Protein AF-A0A8I0N7K5-F1 (afdb_monomer)

Structure (mmCIF, N/CA/C/O backbone):
data_AF-A0A8I0N7K5-F1
#
_entry.id   AF-A0A8I0N7K5-F1
#
loop_
_atom_site.group_PDB
_atom_site.id
_atom_site.type_symbol
_atom_site.label_atom_id
_atom_site.label_alt_id
_atom_site.label_comp_id
_atom_site.label_asym_id
_atom_site.label_entity_id
_atom_site.label_seq_id
_atom_site.pdbx_PDB_ins_code
_atom_site.Cartn_x
_atom_site.Cartn_y
_atom_site.Cartn_z
_atom_site.occupancy
_atom_site.B_iso_or_equiv
_atom_site.auth_seq_id
_atom_site.auth_comp_id
_atom_site.auth_asym_id
_atom_site.auth_atom_id
_atom_site.pdbx_PDB_model_num
ATOM 1 N N . MET A 1 1 ? 4.230 -14.609 -31.836 1.00 33.50 1 MET A N 1
ATOM 2 C CA . MET A 1 1 ? 4.097 -14.180 -30.427 1.00 33.50 1 MET A CA 1
ATOM 3 C C . MET A 1 1 ? 5.388 -14.523 -29.703 1.00 33.50 1 MET A C 1
ATOM 5 O O . MET A 1 1 ? 5.648 -15.700 -29.485 1.00 33.50 1 MET A O 1
ATOM 9 N N . ALA A 1 2 ? 6.244 -13.537 -29.437 1.00 34.03 2 ALA A N 1
ATOM 10 C CA . ALA A 1 2 ? 7.466 -13.763 -28.669 1.00 34.03 2 ALA A CA 1
ATOM 11 C C . ALA A 1 2 ? 7.094 -13.922 -27.186 1.00 34.03 2 ALA A C 1
ATOM 13 O O . ALA A 1 2 ? 6.396 -13.074 -26.636 1.00 34.03 2 ALA A O 1
ATOM 14 N N . LYS A 1 3 ? 7.506 -15.036 -26.570 1.00 30.44 3 LYS A N 1
ATOM 15 C CA . LYS A 1 3 ? 7.345 -15.287 -25.132 1.00 30.44 3 LYS A CA 1
ATOM 16 C C . LYS A 1 3 ? 8.067 -14.180 -24.358 1.00 30.44 3 LYS A C 1
ATOM 18 O O . LYS A 1 3 ? 9.268 -14.000 -24.543 1.00 30.44 3 LYS A O 1
ATOM 23 N N . ILE A 1 4 ? 7.334 -13.453 -23.520 1.00 39.81 4 ILE A N 1
ATOM 24 C CA . ILE A 1 4 ? 7.889 -12.418 -22.645 1.00 39.81 4 ILE A CA 1
ATOM 25 C C . ILE A 1 4 ? 8.746 -13.128 -21.593 1.00 39.81 4 ILE A C 1
ATOM 27 O O . ILE A 1 4 ? 8.292 -14.065 -20.938 1.00 39.81 4 ILE A O 1
ATOM 31 N N . ASN A 1 5 ? 10.012 -12.728 -21.502 1.00 39.22 5 ASN A N 1
ATOM 32 C CA . ASN A 1 5 ? 10.969 -13.264 -20.547 1.00 39.22 5 ASN A CA 1
ATOM 33 C C . ASN A 1 5 ? 10.520 -12.909 -19.117 1.00 39.22 5 ASN A C 1
ATOM 35 O O . ASN A 1 5 ? 10.511 -11.742 -18.738 1.00 39.22 5 ASN A O 1
ATOM 39 N N . THR A 1 6 ? 10.144 -13.924 -18.337 1.00 37.62 6 THR A N 1
ATOM 40 C CA . THR A 1 6 ? 9.676 -13.832 -16.944 1.00 37.62 6 THR A CA 1
ATOM 41 C C . THR A 1 6 ? 10.816 -13.710 -15.919 1.00 37.62 6 THR A C 1
ATOM 43 O O . THR A 1 6 ? 10.587 -13.916 -14.730 1.00 37.62 6 THR A O 1
ATOM 46 N N . GLY A 1 7 ? 12.043 -13.381 -16.342 1.00 34.50 7 GLY A N 1
ATOM 47 C CA . GLY A 1 7 ? 13.175 -13.133 -15.443 1.00 34.50 7 GLY A CA 1
ATOM 48 C C . GLY A 1 7 ? 14.375 -12.439 -16.118 1.00 34.50 7 GLY A C 1
ATOM 49 O O . GLY A 1 7 ? 15.024 -13.027 -16.979 1.00 34.50 7 GLY A O 1
ATOM 50 N N . GLY A 1 8 ? 14.685 -11.206 -15.679 1.00 33.88 8 GLY A N 1
ATOM 51 C CA . GLY A 1 8 ? 15.887 -10.390 -16.004 1.00 33.88 8 GLY A CA 1
ATOM 52 C C . GLY A 1 8 ? 15.715 -9.401 -17.182 1.00 33.88 8 GLY A C 1
ATOM 53 O O . GLY A 1 8 ? 15.063 -9.750 -18.158 1.00 33.88 8 GLY A O 1
ATOM 54 N N . HIS A 1 9 ? 16.229 -8.152 -17.216 1.00 40.97 9 HIS A N 1
ATOM 55 C CA . HIS A 1 9 ? 17.212 -7.392 -16.415 1.00 40.97 9 HIS A CA 1
ATOM 56 C C . HIS A 1 9 ? 16.869 -5.867 -16.356 1.00 40.97 9 HIS A C 1
ATOM 58 O O . HIS A 1 9 ? 16.656 -5.238 -17.386 1.00 40.97 9 HIS A O 1
ATOM 64 N N . VAL A 1 10 ? 16.846 -5.305 -15.139 1.00 46.25 10 VAL A N 1
ATOM 65 C CA . VAL A 1 10 ? 17.469 -4.055 -14.626 1.00 46.25 10 VAL A CA 1
ATOM 66 C C . VAL A 1 10 ? 17.495 -2.737 -15.420 1.00 46.25 10 VAL A C 1
ATOM 68 O O . VAL A 1 10 ? 18.173 -2.612 -16.434 1.00 46.25 10 VAL A O 1
ATOM 71 N N . PHE A 1 11 ? 16.897 -1.691 -14.827 1.00 36.22 11 PHE A N 1
ATOM 72 C CA . PHE A 1 11 ? 17.153 -0.268 -15.120 1.00 36.22 11 PHE A CA 1
ATOM 73 C C . PHE A 1 11 ? 18.413 0.231 -14.379 1.00 36.22 11 PHE A C 1
ATOM 75 O O . PHE A 1 11 ? 18.603 -0.120 -13.215 1.00 36.22 11 PHE A O 1
ATOM 82 N N . PRO A 1 12 ? 19.275 1.056 -15.003 1.00 40.25 12 PRO A N 1
ATOM 83 C CA . PRO A 1 12 ? 20.591 1.399 -14.465 1.00 40.25 12 PRO A CA 1
ATOM 84 C C . PRO A 1 12 ? 20.514 2.122 -13.112 1.00 40.25 12 PRO A C 1
ATOM 86 O O . PRO A 1 12 ? 19.719 3.044 -12.928 1.00 40.25 12 PRO A O 1
ATOM 89 N N . SER A 1 13 ? 21.398 1.743 -12.182 1.00 37.69 13 SER A N 1
ATOM 90 C CA . SER A 1 13 ? 21.708 2.577 -11.021 1.00 37.69 13 SER A CA 1
ATOM 91 C C . SER A 1 13 ? 22.375 3.873 -11.497 1.00 37.69 13 SER A C 1
ATOM 93 O O . SER A 1 13 ? 23.127 3.889 -12.474 1.00 37.69 13 SER A O 1
ATOM 95 N N . LEU A 1 14 ? 22.084 4.979 -1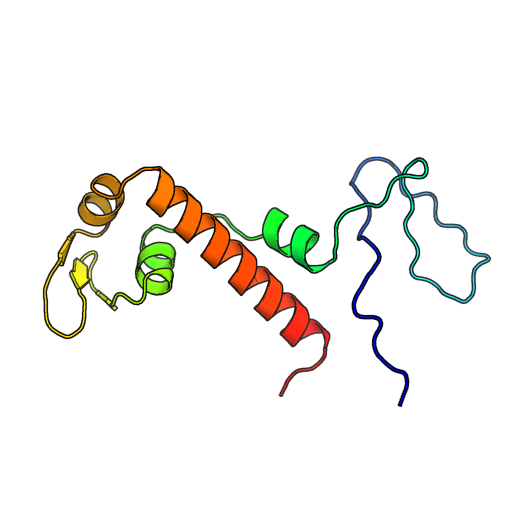0.814 1.00 39.03 14 LEU A N 1
ATOM 96 C CA . LEU A 1 14 ? 22.448 6.354 -11.188 1.00 39.03 14 LEU A CA 1
ATOM 97 C C . LEU A 1 14 ? 23.967 6.654 -11.266 1.00 39.03 14 LEU A C 1
ATOM 99 O O . LEU A 1 14 ? 24.344 7.818 -11.367 1.00 39.03 14 LEU A O 1
ATOM 103 N N . SER A 1 15 ? 24.861 5.660 -11.217 1.00 38.72 15 SER A N 1
ATOM 104 C CA . SER A 1 15 ? 26.298 5.879 -11.001 1.00 38.72 15 SER A CA 1
ATOM 105 C C . SER A 1 15 ? 27.247 5.578 -12.169 1.00 38.72 15 SER A C 1
ATOM 107 O O . SER A 1 15 ? 28.421 5.912 -12.036 1.00 38.72 15 SER A O 1
ATOM 109 N N . ARG A 1 16 ? 26.811 5.054 -13.327 1.00 39.06 16 ARG A N 1
ATOM 110 C CA . ARG A 1 16 ? 27.568 5.130 -14.609 1.00 39.06 16 ARG A CA 1
ATOM 111 C C . ARG A 1 16 ? 26.794 4.460 -15.746 1.00 39.06 16 ARG A C 1
ATOM 113 O O . ARG A 1 16 ? 26.726 3.238 -15.819 1.00 39.06 16 ARG A O 1
ATOM 120 N N . ILE A 1 17 ? 26.263 5.256 -16.670 1.00 44.97 17 ILE A N 1
ATOM 121 C CA . ILE A 1 17 ? 25.743 4.750 -17.944 1.00 44.97 17 ILE A CA 1
ATOM 122 C C . ILE A 1 17 ? 26.927 4.657 -18.909 1.00 44.97 17 ILE A C 1
ATOM 124 O O . ILE A 1 17 ? 27.443 5.678 -19.354 1.00 44.97 17 ILE A O 1
ATOM 128 N N . VAL A 1 18 ? 27.359 3.442 -19.240 1.00 44.41 18 VAL A N 1
ATOM 129 C CA . VAL A 1 18 ? 28.170 3.193 -20.439 1.00 44.41 18 VAL A CA 1
ATOM 130 C C . VAL A 1 18 ? 27.300 2.346 -21.357 1.00 44.41 18 VAL A C 1
ATOM 132 O O . VAL A 1 18 ? 27.187 1.138 -21.176 1.00 44.41 18 VAL A O 1
ATOM 135 N N . GLY A 1 19 ? 26.588 3.000 -22.273 1.00 42.72 19 GLY A N 1
ATOM 136 C CA . GLY A 1 19 ? 25.854 2.299 -23.321 1.00 42.72 19 GLY A CA 1
ATOM 137 C C . GLY A 1 19 ? 26.841 1.769 -24.354 1.00 42.72 19 GLY A C 1
ATOM 138 O O . GLY A 1 19 ? 27.670 2.538 -24.834 1.00 42.72 19 GLY A O 1
ATOM 139 N N . ASP A 1 20 ? 26.759 0.482 -24.688 1.00 44.53 20 ASP A N 1
ATOM 140 C CA . ASP A 1 20 ? 27.393 -0.068 -25.888 1.00 44.53 20 ASP A CA 1
ATOM 141 C C . ASP A 1 20 ? 26.421 0.118 -27.068 1.00 44.53 20 ASP A C 1
ATOM 143 O O . ASP A 1 20 ? 25.397 -0.571 -27.130 1.00 44.53 20 ASP A O 1
ATOM 147 N N . PRO A 1 21 ? 26.692 1.058 -27.991 1.00 44.53 21 PRO A N 1
ATOM 148 C CA . PRO A 1 21 ? 25.805 1.357 -29.110 1.00 44.53 21 PRO A CA 1
ATOM 149 C C . PRO A 1 21 ? 25.808 0.273 -30.203 1.00 44.53 21 PRO A C 1
ATOM 151 O O . PRO A 1 21 ? 25.073 0.408 -31.178 1.00 44.53 21 PRO A O 1
ATOM 154 N N . SER A 1 22 ? 26.617 -0.787 -30.080 1.00 43.09 22 SER A N 1
ATOM 155 C CA . SER A 1 22 ? 26.760 -1.825 -31.109 1.00 43.09 22 SER A CA 1
ATOM 156 C C . SER A 1 22 ? 25.875 -3.065 -30.909 1.00 43.09 22 SER A C 1
ATOM 158 O O . SER A 1 22 ? 25.853 -3.936 -31.778 1.00 43.09 22 SER A O 1
ATOM 160 N N . ASN A 1 23 ? 25.109 -3.156 -29.812 1.00 44.50 23 ASN A N 1
ATOM 161 C CA . ASN A 1 23 ? 24.274 -4.325 -29.519 1.00 44.50 23 ASN A CA 1
ATOM 162 C C . ASN A 1 23 ? 22.822 -4.158 -30.032 1.00 44.50 23 ASN A C 1
ATOM 164 O O . ASN A 1 23 ? 22.050 -3.396 -29.442 1.00 44.50 23 ASN A O 1
ATOM 168 N N . PRO A 1 24 ? 22.393 -4.914 -31.063 1.00 40.19 24 PRO A N 1
ATOM 169 C CA . PRO A 1 24 ? 21.050 -4.813 -31.643 1.00 40.19 24 PRO A CA 1
ATOM 170 C C . PRO A 1 24 ? 19.917 -5.290 -30.713 1.00 40.19 24 PRO A C 1
ATOM 172 O O . PRO A 1 24 ? 18.751 -5.117 -31.056 1.00 40.19 24 PRO A O 1
ATOM 175 N N . ASN A 1 25 ? 20.231 -5.853 -29.536 1.00 39.94 25 ASN A N 1
ATOM 176 C CA . ASN A 1 25 ? 19.251 -6.297 -28.534 1.00 39.94 25 ASN A CA 1
ATOM 177 C C . ASN A 1 25 ? 19.030 -5.310 -27.368 1.00 39.94 25 ASN A C 1
ATOM 179 O O . ASN A 1 25 ? 18.336 -5.655 -26.415 1.00 39.94 25 ASN A O 1
ATOM 183 N N . GLY A 1 26 ? 19.601 -4.102 -27.429 1.00 35.38 26 GLY A N 1
ATOM 184 C CA . GLY A 1 26 ? 19.073 -2.859 -26.836 1.00 35.38 26 GLY A CA 1
ATOM 185 C C . GLY A 1 26 ? 18.731 -2.743 -25.338 1.00 35.38 26 GLY A C 1
ATOM 186 O O . GLY A 1 26 ? 18.367 -1.642 -24.930 1.00 35.38 26 GLY A O 1
ATOM 187 N N . HIS A 1 27 ? 18.810 -3.784 -24.499 1.00 42.75 27 HIS A N 1
ATOM 188 C CA . HIS A 1 27 ? 18.180 -3.755 -23.163 1.00 42.75 27 HIS A CA 1
ATOM 189 C C . HIS A 1 27 ? 18.939 -4.502 -22.053 1.00 42.75 27 HIS A C 1
ATOM 191 O O . HIS A 1 27 ? 18.326 -5.025 -21.127 1.00 42.75 27 HIS A O 1
ATOM 197 N N . SER A 1 28 ? 20.268 -4.566 -22.107 1.00 39.03 28 SER A N 1
ATOM 198 C CA . SER A 1 28 ? 21.069 -5.164 -21.028 1.00 39.03 28 SER A CA 1
ATOM 199 C C . SER A 1 28 ? 21.966 -4.118 -20.372 1.00 39.03 28 SER A C 1
ATOM 201 O O . SER A 1 28 ? 23.062 -3.844 -20.857 1.00 39.03 28 SER A O 1
ATOM 203 N N . PHE A 1 29 ? 21.501 -3.546 -19.259 1.00 45.19 29 PHE A N 1
ATOM 204 C CA . PHE A 1 29 ? 22.299 -2.680 -18.391 1.00 45.19 29 PHE A CA 1
ATOM 205 C C . PHE A 1 29 ? 22.975 -3.548 -17.322 1.00 45.19 29 PHE A C 1
ATOM 207 O O . PHE A 1 29 ? 22.309 -4.109 -16.455 1.00 45.19 29 PHE A O 1
ATOM 214 N N . ARG A 1 30 ? 24.301 -3.699 -17.401 1.00 40.88 30 ARG A N 1
ATOM 215 C CA . ARG A 1 30 ? 25.115 -4.428 -16.415 1.00 40.88 30 ARG A CA 1
ATOM 216 C C . ARG A 1 30 ? 25.960 -3.437 -15.622 1.00 40.88 30 ARG A C 1
ATOM 218 O O . ARG A 1 30 ? 26.652 -2.621 -16.223 1.00 40.88 30 ARG A O 1
ATOM 225 N N . VAL A 1 31 ? 25.963 -3.548 -14.294 1.00 42.28 31 VAL A N 1
ATOM 226 C CA . VAL A 1 31 ? 26.945 -2.876 -13.430 1.00 42.28 31 VAL A CA 1
ATOM 227 C C . VAL A 1 31 ? 27.843 -3.958 -12.836 1.00 42.28 31 VAL A C 1
ATOM 229 O O . VAL A 1 31 ? 27.377 -4.808 -12.092 1.00 42.28 31 VAL A O 1
ATOM 232 N N . GLY A 1 32 ? 29.124 -3.977 -13.208 1.00 42.97 32 GLY A N 1
ATOM 233 C CA . GLY A 1 32 ? 30.150 -4.759 -12.500 1.00 42.97 32 GLY A CA 1
ATOM 234 C C . GLY A 1 32 ? 30.055 -6.292 -12.546 1.00 42.97 32 GLY A C 1
ATOM 235 O O . GLY A 1 32 ? 30.832 -6.938 -11.858 1.00 42.97 32 GLY A O 1
ATOM 236 N N . GLY A 1 33 ? 29.168 -6.888 -13.348 1.00 42.59 33 GLY A N 1
ATOM 237 C CA . GLY A 1 33 ? 29.035 -8.350 -13.426 1.00 42.59 33 GLY A CA 1
ATOM 238 C C . GLY A 1 33 ? 28.116 -8.974 -12.369 1.00 42.59 33 GLY A C 1
ATOM 239 O O . GLY A 1 33 ? 28.053 -10.197 -12.304 1.00 42.59 33 GLY A O 1
ATOM 240 N N . GLU A 1 34 ? 27.384 -8.163 -11.601 1.00 43.94 34 GLU A N 1
ATOM 241 C CA . GLU A 1 34 ? 26.323 -8.628 -10.700 1.00 43.94 34 GLU A CA 1
ATOM 242 C C . GLU A 1 34 ? 24.933 -8.474 -11.338 1.00 43.94 34 GLU A C 1
ATOM 244 O O . GLU A 1 34 ? 24.691 -7.572 -12.153 1.00 43.94 34 GLU A O 1
ATOM 249 N N . ASP A 1 35 ? 24.012 -9.366 -10.964 1.00 49.34 35 ASP A N 1
ATOM 250 C CA . ASP A 1 35 ? 22.600 -9.266 -11.325 1.00 49.34 35 ASP A CA 1
ATOM 251 C C . ASP A 1 35 ? 21.994 -8.041 -10.629 1.00 49.34 35 ASP A C 1
ATOM 253 O O . ASP A 1 35 ? 21.916 -7.978 -9.406 1.00 49.34 35 ASP A O 1
ATOM 257 N N . GLY A 1 36 ? 21.581 -7.030 -11.392 1.00 54.25 36 GLY A N 1
ATOM 258 C CA . GLY A 1 36 ? 20.888 -5.878 -10.811 1.00 54.25 36 GLY A CA 1
ATOM 259 C C . GLY A 1 36 ? 19.393 -6.125 -10.532 1.00 54.25 36 GLY A C 1
ATOM 260 O O . GLY A 1 36 ? 18.873 -7.221 -10.720 1.00 54.25 36 GLY A O 1
ATOM 261 N N . LEU A 1 37 ? 18.682 -5.072 -10.118 1.00 56.84 37 LEU A N 1
ATOM 262 C CA . LEU A 1 37 ? 17.260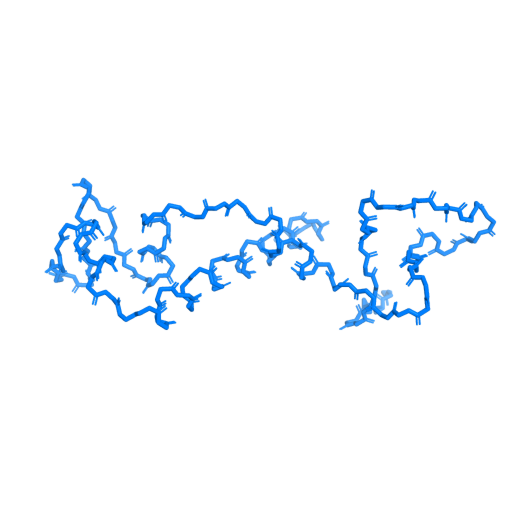 -5.082 -9.729 1.00 56.84 37 LEU A CA 1
ATOM 263 C C . LEU A 1 37 ? 16.297 -5.509 -10.853 1.00 56.84 37 LEU A C 1
ATOM 265 O O . LEU A 1 37 ? 16.470 -5.122 -12.004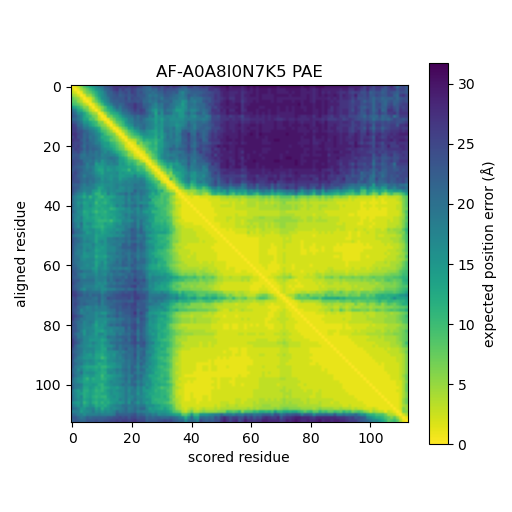 1.00 56.84 37 LEU A O 1
ATOM 269 N N . THR A 1 38 ? 15.211 -6.224 -10.552 1.00 76.38 38 THR A N 1
ATOM 270 C CA . THR A 1 38 ? 14.142 -6.412 -11.550 1.00 76.38 38 THR A CA 1
ATOM 271 C C . THR A 1 38 ? 13.427 -5.085 -11.845 1.00 76.38 38 THR A C 1
ATOM 273 O O . THR A 1 38 ? 13.515 -4.127 -11.078 1.00 76.38 38 THR A O 1
ATOM 276 N N . LEU A 1 39 ? 12.676 -5.000 -12.951 1.00 77.75 39 LEU A N 1
ATOM 277 C CA . LEU A 1 39 ? 11.850 -3.814 -13.227 1.00 77.75 39 LEU A CA 1
ATOM 278 C C . LEU A 1 39 ? 10.826 -3.552 -12.111 1.00 77.75 39 LEU A C 1
ATOM 280 O O . LEU A 1 39 ? 10.555 -2.406 -11.757 1.00 77.75 39 LEU A O 1
ATOM 284 N N . ARG A 1 40 ? 10.288 -4.627 -11.534 1.00 81.44 40 ARG A N 1
ATOM 285 C CA . ARG A 1 40 ? 9.348 -4.552 -10.421 1.00 8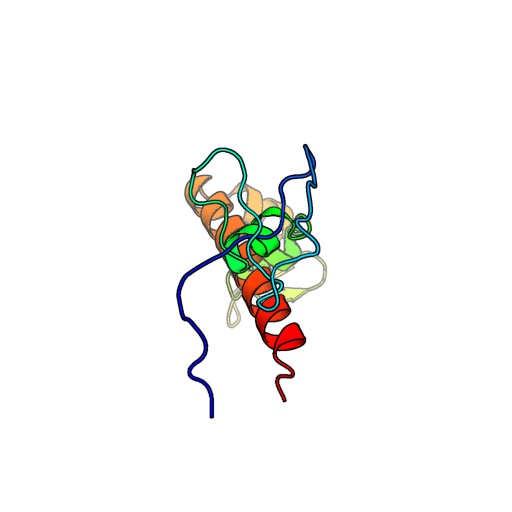1.44 40 ARG A CA 1
ATOM 286 C C . ARG A 1 40 ? 10.032 -4.011 -9.162 1.00 81.44 40 ARG A C 1
ATOM 288 O O . ARG A 1 40 ? 9.495 -3.097 -8.549 1.00 81.44 40 ARG A O 1
ATOM 295 N N . ASP A 1 41 ? 11.237 -4.492 -8.842 1.00 78.56 41 ASP A N 1
ATOM 296 C CA . ASP A 1 41 ? 12.058 -3.959 -7.740 1.00 78.56 41 ASP A CA 1
ATOM 297 C C . ASP A 1 41 ? 12.380 -2.477 -7.949 1.00 78.56 41 ASP A C 1
ATOM 299 O O . ASP A 1 41 ? 12.284 -1.677 -7.021 1.00 78.56 41 ASP A O 1
ATOM 303 N N . TYR A 1 42 ? 12.732 -2.096 -9.182 1.00 81.00 42 TYR A N 1
ATOM 304 C CA . TYR A 1 42 ? 13.010 -0.709 -9.533 1.00 81.00 42 TYR A CA 1
ATOM 305 C C . TYR A 1 42 ? 11.792 0.179 -9.260 1.00 81.00 42 TYR A C 1
ATOM 307 O O . TYR A 1 42 ? 11.919 1.181 -8.556 1.00 81.00 42 TYR A O 1
ATOM 315 N N . PHE A 1 43 ? 10.606 -0.194 -9.751 1.00 85.62 43 PHE A N 1
ATOM 316 C CA . PHE A 1 43 ? 9.395 0.584 -9.494 1.00 85.62 43 PHE A CA 1
ATOM 317 C C . PHE A 1 43 ? 8.980 0.573 -8.021 1.00 85.62 43 PHE A C 1
ATOM 319 O O . PHE A 1 43 ? 8.554 1.607 -7.524 1.00 85.62 43 PHE A O 1
ATOM 326 N N . ALA A 1 44 ? 9.143 -0.537 -7.297 1.00 85.88 44 ALA A N 1
ATOM 327 C CA . ALA A 1 44 ? 8.826 -0.600 -5.870 1.00 85.88 44 ALA A CA 1
ATOM 328 C C . ALA A 1 44 ? 9.766 0.287 -5.029 1.00 85.88 44 ALA A C 1
ATOM 330 O O . ALA A 1 44 ? 9.329 0.966 -4.093 1.00 85.88 44 ALA A O 1
ATOM 331 N N . ALA A 1 45 ? 11.055 0.335 -5.380 1.00 84.25 45 ALA A N 1
ATOM 332 C CA . ALA A 1 45 ? 12.037 1.205 -4.735 1.00 84.25 45 ALA A CA 1
ATOM 333 C C . ALA A 1 45 ? 11.752 2.695 -4.994 1.00 84.25 45 ALA A C 1
ATOM 335 O O . ALA A 1 45 ? 11.896 3.510 -4.083 1.00 84.25 45 ALA A O 1
ATOM 336 N N . HIS A 1 46 ? 11.292 3.033 -6.203 1.00 87.75 46 HIS A N 1
ATOM 337 C CA . HIS A 1 46 ? 10.974 4.405 -6.622 1.00 87.75 46 HIS A CA 1
ATOM 338 C C . HIS A 1 46 ? 9.499 4.788 -6.438 1.00 87.75 46 HIS A C 1
ATOM 340 O O . HIS A 1 46 ? 9.098 5.882 -6.835 1.00 87.75 46 HIS A O 1
ATOM 346 N N . ALA A 1 47 ? 8.686 3.910 -5.850 1.00 91.50 47 ALA A N 1
ATOM 347 C CA . ALA A 1 47 ? 7.305 4.225 -5.531 1.00 91.50 47 ALA A CA 1
ATOM 348 C C . ALA A 1 47 ? 7.258 5.437 -4.579 1.00 91.50 47 ALA A C 1
ATOM 350 O O . ALA A 1 47 ? 8.078 5.505 -3.651 1.00 91.50 47 ALA A O 1
ATOM 351 N N . PRO A 1 48 ? 6.312 6.375 -4.781 1.00 92.56 48 PRO A N 1
ATOM 352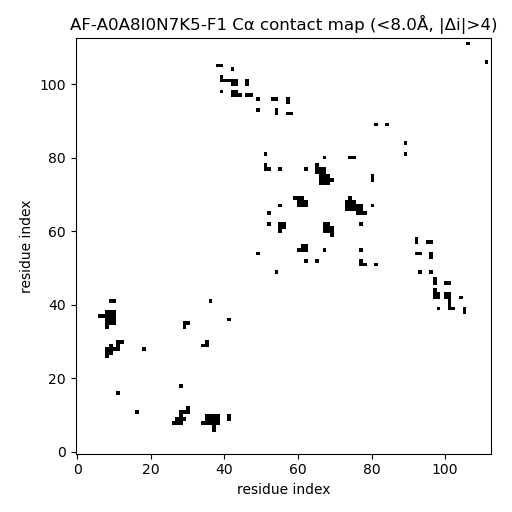 C CA . PRO A 1 48 ? 6.093 7.478 -3.855 1.00 92.56 48 PRO A CA 1
ATOM 353 C C . PRO A 1 48 ? 5.896 6.973 -2.427 1.00 92.56 48 PRO A C 1
ATOM 355 O O . PRO A 1 48 ? 5.380 5.873 -2.208 1.00 92.56 48 PRO A O 1
ATOM 358 N N . GLU A 1 49 ? 6.293 7.786 -1.453 1.00 91.75 49 GLU A N 1
ATOM 359 C CA . GLU A 1 49 ? 6.009 7.481 -0.058 1.00 91.75 49 GLU A CA 1
ATOM 360 C C . GLU A 1 49 ? 4.489 7.496 0.167 1.00 91.75 49 GLU A C 1
ATOM 362 O O . GLU A 1 49 ? 3.843 8.496 -0.157 1.00 91.75 49 GLU A O 1
ATOM 367 N N . PRO A 1 50 ? 3.898 6.394 0.663 1.00 94.62 50 PRO A N 1
ATOM 368 C CA . PRO A 1 50 ? 2.461 6.334 0.855 1.00 94.62 50 PRO A CA 1
ATOM 369 C C . PRO A 1 50 ? 2.028 7.171 2.054 1.00 94.62 50 PRO A C 1
ATOM 371 O O . PRO A 1 50 ? 2.638 7.136 3.122 1.00 94.62 50 PRO A O 1
ATOM 374 N N . SER A 1 51 ? 0.898 7.850 1.905 1.00 95.44 51 SER A N 1
ATOM 375 C CA . SER A 1 51 ? 0.171 8.436 3.024 1.00 95.44 51 SER A CA 1
ATOM 376 C C . SER A 1 51 ? -0.478 7.356 3.896 1.00 95.44 51 SER A C 1
ATOM 378 O O . SER A 1 51 ? -0.820 6.262 3.438 1.00 95.44 51 SER A O 1
ATOM 380 N N . THR A 1 52 ? -0.764 7.688 5.156 1.00 95.25 52 THR A N 1
ATOM 381 C CA . THR A 1 52 ? -1.502 6.793 6.063 1.00 95.25 52 THR A CA 1
ATOM 382 C C . THR A 1 52 ? -2.863 6.381 5.493 1.00 95.25 52 THR A C 1
ATOM 384 O O . THR A 1 52 ? -3.296 5.247 5.683 1.00 95.25 52 THR A O 1
ATOM 387 N N . GLY A 1 53 ? -3.527 7.266 4.741 1.00 96.12 53 GLY A N 1
ATOM 388 C CA . GLY A 1 53 ? -4.806 6.967 4.093 1.00 96.12 53 GLY A CA 1
ATOM 389 C C . GLY A 1 53 ? -4.682 5.920 2.984 1.00 96.12 53 GLY A C 1
ATOM 390 O O . GLY A 1 53 ? -5.543 5.052 2.854 1.00 96.12 53 GLY A O 1
ATOM 391 N N . GLU A 1 54 ? -3.603 5.961 2.203 1.00 96.56 54 GLU A N 1
ATOM 392 C CA . GLU A 1 54 ? -3.308 4.941 1.188 1.00 96.56 54 GLU A CA 1
ATOM 393 C C . GLU A 1 54 ? -2.947 3.599 1.825 1.00 96.56 54 GLU A C 1
ATOM 395 O O . GLU A 1 54 ? -3.361 2.550 1.328 1.00 96.56 54 GLU A O 1
ATOM 400 N N . LEU A 1 55 ? -2.243 3.618 2.958 1.00 97.25 55 LEU A N 1
ATOM 401 C CA . LEU A 1 55 ? -1.927 2.412 3.724 1.00 97.25 55 LEU A CA 1
ATOM 402 C C . LEU A 1 55 ? -3.185 1.779 4.330 1.00 97.25 55 LEU A C 1
ATOM 404 O O . LEU A 1 55 ? -3.351 0.564 4.232 1.00 97.25 55 LEU A O 1
ATOM 408 N N . ALA A 1 56 ? -4.114 2.581 4.857 1.00 96.56 56 ALA A N 1
ATOM 409 C CA . ALA A 1 56 ? -5.419 2.103 5.320 1.00 96.56 56 ALA A CA 1
ATOM 410 C C . ALA A 1 56 ? -6.231 1.459 4.187 1.00 96.56 56 ALA A C 1
ATOM 412 O O . ALA A 1 56 ? -6.722 0.341 4.331 1.00 96.56 56 ALA A O 1
ATOM 413 N N . LYS A 1 57 ? -6.285 2.091 3.008 1.00 95.81 57 LYS A N 1
ATOM 414 C CA . LYS A 1 57 ? -6.918 1.486 1.821 1.00 95.81 57 LYS A CA 1
ATOM 415 C C . LYS A 1 57 ? -6.213 0.202 1.374 1.00 95.81 57 LYS A C 1
ATOM 417 O O . LYS A 1 57 ? -6.867 -0.764 0.998 1.00 95.81 57 LYS A O 1
ATOM 422 N N . THR A 1 58 ? -4.884 0.152 1.461 1.00 96.25 58 THR A N 1
ATOM 423 C CA . THR A 1 58 ? -4.077 -1.045 1.151 1.00 96.25 58 THR A CA 1
ATOM 424 C C . THR A 1 58 ? -4.349 -2.196 2.129 1.00 96.25 58 THR A C 1
ATOM 426 O O . THR A 1 58 ? -4.266 -3.372 1.750 1.00 96.25 58 THR A O 1
ATOM 429 N N . ALA A 1 59 ? -4.716 -1.869 3.370 1.00 95.44 59 ALA A N 1
ATOM 430 C CA . ALA A 1 59 ? -5.204 -2.810 4.374 1.00 95.44 59 ALA A CA 1
ATOM 431 C C . ALA A 1 59 ? -6.653 -3.277 4.117 1.00 95.44 59 ALA A C 1
ATOM 433 O O . ALA A 1 59 ? -7.134 -4.150 4.828 1.00 95.44 59 ALA A O 1
ATOM 434 N N . GLY A 1 60 ? -7.325 -2.749 3.088 1.00 95.50 60 GLY A N 1
ATOM 435 C CA . GLY A 1 60 ? -8.715 -3.071 2.762 1.00 95.50 60 GLY A CA 1
ATOM 436 C C . GLY A 1 60 ? -9.738 -2.245 3.539 1.00 95.50 60 GLY A C 1
ATOM 437 O O . GLY A 1 60 ? -10.904 -2.614 3.573 1.00 95.50 60 GLY A O 1
ATOM 438 N N . LEU A 1 61 ? -9.317 -1.144 4.164 1.00 96.44 61 LEU A N 1
ATOM 439 C CA . LEU A 1 61 ? -10.189 -0.318 4.989 1.00 96.44 61 LEU A CA 1
ATOM 440 C C . LEU A 1 61 ? -10.774 0.856 4.205 1.00 96.44 61 LEU A C 1
ATOM 442 O O . LEU A 1 61 ? -10.169 1.394 3.269 1.00 96.44 61 LEU A O 1
ATOM 446 N N . THR A 1 62 ? -11.940 1.307 4.649 1.00 96.31 62 THR A N 1
ATOM 447 C CA . THR A 1 62 ? -12.560 2.540 4.175 1.00 96.31 62 THR A CA 1
AT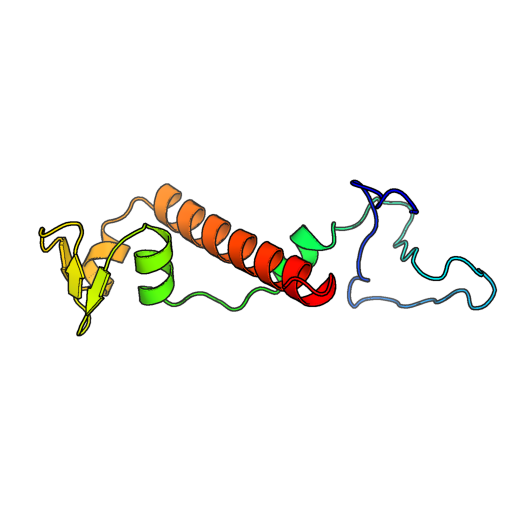OM 448 C C . THR A 1 62 ? -11.991 3.728 4.942 1.00 96.31 62 THR A C 1
ATOM 450 O O . THR A 1 62 ? -11.840 3.684 6.161 1.00 96.31 62 THR A O 1
ATOM 453 N N . VAL A 1 63 ? -11.683 4.810 4.221 1.00 95.38 63 VAL A N 1
ATOM 454 C CA . VAL A 1 63 ? -11.187 6.066 4.801 1.00 95.38 63 VAL A CA 1
ATOM 455 C C . VAL A 1 63 ? -12.134 7.203 4.438 1.00 95.38 63 VAL A C 1
ATOM 457 O O . VAL A 1 63 ? -12.303 7.506 3.255 1.00 95.38 63 VAL A O 1
ATOM 460 N N . GLN A 1 64 ? -12.718 7.861 5.440 1.00 93.81 64 GLN A N 1
ATOM 461 C CA . GLN A 1 64 ? -13.587 9.032 5.264 1.00 93.81 64 GLN A CA 1
ATOM 462 C C . GLN A 1 64 ? -13.337 10.058 6.369 1.00 93.81 64 GLN A C 1
ATOM 464 O O . GLN A 1 64 ? -13.333 9.703 7.537 1.00 93.81 64 GLN A O 1
ATOM 469 N N . HIS A 1 65 ? -13.158 11.339 6.031 1.00 90.94 65 HIS A N 1
ATOM 470 C CA . HIS A 1 65 ? -12.989 12.423 7.018 1.00 90.94 65 HIS A CA 1
ATOM 471 C C . HIS A 1 65 ? -11.971 12.112 8.141 1.00 90.94 65 HIS A C 1
ATOM 473 O O . HIS A 1 65 ? -12.263 12.347 9.308 1.00 90.94 65 HIS A O 1
ATOM 479 N N . ASN A 1 66 ? -10.798 11.558 7.805 1.00 91.38 66 ASN A N 1
ATOM 480 C CA . ASN A 1 66 ? -9.767 11.095 8.757 1.00 91.38 66 ASN A CA 1
ATOM 481 C C . ASN A 1 66 ? -10.174 9.941 9.688 1.00 91.38 66 ASN A C 1
ATOM 483 O O . ASN A 1 66 ? -9.459 9.643 10.640 1.00 91.38 66 ASN A O 1
ATOM 487 N N . HIS A 1 67 ? -11.267 9.252 9.390 1.00 94.69 67 HIS A N 1
ATOM 488 C CA . HIS A 1 67 ? -11.716 8.053 10.082 1.00 94.69 67 HIS A CA 1
ATOM 489 C C . HIS A 1 67 ? -11.436 6.813 9.244 1.00 94.69 67 HIS A C 1
ATOM 491 O O . HIS A 1 67 ? -11.474 6.870 8.011 1.00 94.69 67 HIS A O 1
ATOM 497 N N . VAL A 1 68 ? -11.175 5.704 9.930 1.00 96.44 68 VAL A N 1
ATOM 498 C CA . VAL A 1 68 ? -10.966 4.388 9.330 1.00 96.44 68 VAL A CA 1
ATOM 499 C C . VAL A 1 68 ? -12.063 3.442 9.792 1.00 96.44 68 VAL A C 1
ATOM 501 O O . VAL A 1 68 ? -12.397 3.411 10.980 1.00 96.44 68 VAL A O 1
ATOM 504 N N . SER A 1 69 ? -12.608 2.666 8.864 1.00 95.88 69 SER A N 1
ATOM 505 C CA . SER A 1 69 ? -13.612 1.645 9.150 1.00 95.88 69 SER A CA 1
ATOM 506 C C . SER A 1 69 ? -13.398 0.393 8.304 1.00 95.88 69 SER A C 1
ATOM 508 O O . SER A 1 69 ? -12.849 0.472 7.202 1.00 95.88 69 SER A O 1
ATOM 510 N N . ASP A 1 70 ? -13.839 -0.752 8.813 1.00 93.50 70 ASP A N 1
ATOM 511 C CA . ASP A 1 70 ? -14.075 -1.955 8.006 1.00 93.50 70 ASP A CA 1
ATOM 512 C C . ASP A 1 70 ? -15.545 -2.004 7.533 1.00 93.50 70 ASP A C 1
ATOM 514 O O . ASP A 1 70 ? -16.195 -0.952 7.501 1.00 93.50 70 ASP A O 1
ATOM 518 N N . ASP A 1 71 ? -16.024 -3.182 7.110 1.00 84.12 71 ASP A N 1
ATOM 519 C CA . ASP A 1 71 ? -17.406 -3.506 6.716 1.00 84.12 71 ASP A CA 1
ATOM 520 C C . ASP A 1 71 ? -18.412 -3.206 7.853 1.00 84.12 71 ASP A C 1
ATOM 522 O O . ASP A 1 71 ? -18.962 -4.105 8.483 1.00 84.1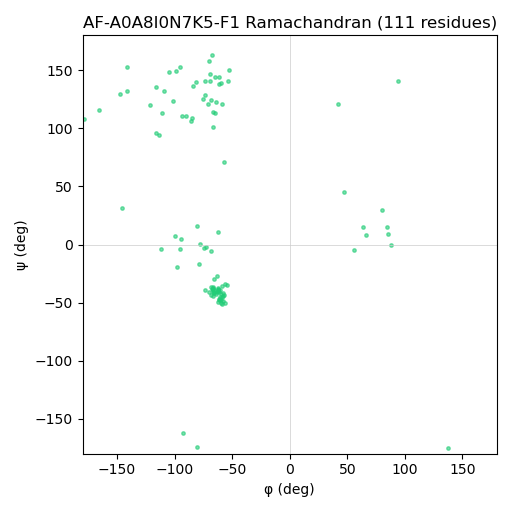2 71 ASP A O 1
ATOM 526 N N . ASP A 1 72 ? -18.637 -1.919 8.114 1.00 82.00 72 ASP A N 1
ATOM 527 C CA . ASP A 1 72 ? -19.541 -1.307 9.097 1.00 82.00 72 ASP A CA 1
ATOM 528 C C . ASP A 1 72 ? -18.991 -1.066 10.520 1.00 82.00 72 ASP A C 1
ATOM 530 O O . ASP A 1 72 ? -19.690 -0.457 11.338 1.00 82.00 72 ASP A O 1
ATOM 534 N N . THR A 1 73 ? -17.735 -1.413 10.834 1.00 91.44 73 THR A N 1
ATOM 535 C CA . THR A 1 73 ? -17.133 -1.088 12.144 1.00 91.44 73 THR A CA 1
ATOM 536 C C . THR A 1 73 ? -16.199 0.107 12.057 1.00 91.44 73 THR A C 1
ATOM 538 O O . THR A 1 73 ? -15.203 0.112 11.335 1.00 91.44 73 THR A O 1
ATOM 541 N N . PHE A 1 74 ? -16.472 1.132 12.864 1.00 92.31 74 PHE A N 1
ATOM 542 C CA . PHE A 1 74 ? -15.534 2.231 13.070 1.00 92.31 74 PHE A CA 1
ATOM 543 C C . PHE A 1 74 ? -14.320 1.763 13.888 1.00 92.31 74 PHE A C 1
ATOM 545 O O . PHE A 1 74 ? -14.463 1.326 15.030 1.00 92.31 74 PHE A O 1
ATOM 552 N N . LEU A 1 75 ? -13.120 1.895 13.316 1.00 92.00 75 LEU A N 1
ATOM 553 C CA . LEU A 1 75 ? -11.863 1.433 13.918 1.00 92.00 75 LEU A CA 1
ATOM 554 C C . LEU A 1 75 ? -11.089 2.551 14.629 1.00 92.00 75 LEU A C 1
ATOM 556 O O . LEU A 1 75 ? -10.239 2.278 15.480 1.00 92.00 75 LEU A O 1
ATOM 560 N N . GLY A 1 76 ? -11.378 3.811 14.303 1.00 94.00 76 GLY A N 1
ATOM 561 C CA . GLY A 1 76 ? -10.753 4.969 14.933 1.00 94.00 76 GLY A CA 1
ATOM 562 C C . GLY A 1 76 ? -10.360 6.065 13.951 1.00 94.00 76 GLY A C 1
ATOM 563 O O . GLY A 1 76 ? -10.631 6.009 12.751 1.00 94.00 76 GLY A O 1
ATOM 564 N N . GLU A 1 77 ? -9.690 7.079 14.485 1.00 96.62 77 GLU A N 1
ATOM 565 C CA . GLU A 1 77 ? -9.014 8.081 13.667 1.00 96.62 77 GLU A CA 1
ATOM 566 C C . GLU A 1 77 ? -7.802 7.475 12.953 1.00 96.62 77 GLU A C 1
ATOM 568 O O . GLU A 1 77 ? -7.104 6.616 13.491 1.00 96.62 77 GLU A O 1
ATOM 573 N N . LEU A 1 78 ? -7.528 7.961 11.745 1.00 95.75 78 LEU A N 1
ATOM 574 C CA . LEU A 1 78 ? -6.527 7.422 10.828 1.00 95.75 78 LEU A CA 1
ATOM 575 C C . LEU A 1 78 ? -5.117 7.376 11.416 1.00 95.75 78 LEU A C 1
ATOM 577 O O . LEU A 1 78 ? -4.425 6.369 11.275 1.00 95.75 78 LEU A O 1
ATOM 581 N N . HIS A 1 79 ? -4.702 8.444 12.094 1.00 94.88 79 HIS A N 1
ATOM 582 C CA . HIS A 1 79 ? -3.380 8.505 12.711 1.00 94.88 79 HIS A CA 1
ATOM 583 C C . HIS A 1 79 ? -3.265 7.529 13.895 1.00 94.88 79 HIS A C 1
ATOM 585 O O . HIS A 1 79 ? -2.297 6.779 13.979 1.00 94.88 79 HIS A O 1
ATOM 591 N N . LEU A 1 80 ? -4.296 7.456 14.748 1.00 96.31 80 LEU A N 1
ATOM 592 C CA . LEU A 1 80 ? -4.325 6.542 15.894 1.00 96.31 80 LEU A CA 1
ATOM 593 C C . LEU A 1 80 ? -4.381 5.080 15.465 1.00 96.31 80 LEU A C 1
ATOM 595 O O . LEU A 1 80 ? -3.784 4.229 16.119 1.00 96.31 80 LEU A O 1
ATOM 599 N N . TRP A 1 81 ? -5.121 4.770 14.400 1.00 95.94 81 TRP A N 1
ATOM 600 C CA . TRP A 1 81 ? -5.146 3.429 13.827 1.00 95.94 81 TRP A CA 1
ATOM 601 C C . TRP A 1 81 ? -3.735 3.000 13.416 1.00 95.94 81 TRP A C 1
ATOM 603 O O . TRP A 1 81 ? -3.284 1.936 13.828 1.00 95.94 81 TRP A O 1
ATOM 613 N N . TRP A 1 82 ? -3.018 3.859 12.688 1.00 96.12 82 TRP A N 1
ATOM 614 C CA . TRP A 1 82 ? -1.660 3.577 12.230 1.00 96.12 82 TRP A CA 1
ATOM 615 C C . TRP A 1 82 ? -0.675 3.366 13.381 1.00 96.12 82 TRP A C 1
ATOM 617 O O . TRP A 1 82 ? 0.047 2.370 13.400 1.00 96.12 82 TRP A O 1
ATOM 627 N N . GLU A 1 83 ? -0.680 4.261 14.369 1.00 96.12 83 GLU A N 1
ATOM 628 C CA . GLU A 1 83 ? 0.217 4.191 15.530 1.00 96.12 83 GLU A CA 1
ATOM 629 C C . GLU A 1 83 ? -0.003 2.943 16.394 1.00 96.12 83 GLU A C 1
ATOM 631 O O . GLU A 1 83 ? 0.928 2.473 17.046 1.00 96.12 83 GLU A O 1
ATOM 636 N N . LYS A 1 84 ? -1.220 2.386 16.392 1.00 96.31 84 LYS A N 1
ATOM 637 C CA . LYS A 1 84 ? -1.551 1.160 17.131 1.00 96.31 84 LYS A CA 1
ATOM 638 C C . LYS A 1 84 ? -1.080 -0.116 16.437 1.00 96.31 84 LYS A C 1
ATOM 640 O O . LYS A 1 84 ? -1.033 -1.157 17.092 1.00 96.31 84 LYS A O 1
ATOM 645 N N . LEU A 1 85 ? -0.757 -0.066 15.144 1.00 96.06 85 LEU A N 1
ATOM 646 C CA . LEU A 1 85 ? -0.284 -1.246 14.428 1.00 96.06 85 LEU A CA 1
ATOM 647 C C . LEU A 1 85 ? 1.114 -1.654 14.917 1.00 96.06 85 LEU A C 1
ATOM 649 O O . LEU A 1 85 ? 1.980 -0.794 15.097 1.00 96.06 85 LEU A O 1
ATOM 653 N N . PRO A 1 86 ? 1.391 -2.962 15.056 1.00 97.50 86 PRO A N 1
ATOM 654 C CA . PRO A 1 86 ? 2.751 -3.454 15.207 1.00 97.50 86 PRO A CA 1
ATOM 655 C C . PRO A 1 86 ? 3.651 -2.946 14.075 1.00 97.50 86 PRO A C 1
ATOM 657 O O . PRO A 1 86 ? 3.260 -2.947 12.908 1.00 97.50 86 PRO A O 1
ATOM 660 N N . ASN A 1 87 ? 4.900 -2.593 14.391 1.00 96.00 87 ASN A N 1
ATOM 661 C CA . ASN A 1 87 ? 5.863 -2.113 13.390 1.00 96.00 87 ASN A CA 1
ATOM 662 C C . ASN A 1 87 ? 6.032 -3.097 12.211 1.00 96.00 87 ASN A C 1
ATOM 664 O O . ASN A 1 87 ? 6.176 -2.699 11.060 1.00 96.00 87 ASN A O 1
ATOM 668 N N . THR A 1 88 ? 5.956 -4.404 12.474 1.00 96.62 88 THR A N 1
ATOM 669 C CA . THR A 1 88 ? 5.990 -5.434 11.425 1.00 96.62 88 THR A CA 1
ATOM 670 C C . THR A 1 88 ? 4.820 -5.323 10.449 1.00 96.62 88 THR A C 1
ATOM 672 O O . THR A 1 88 ? 5.011 -5.516 9.251 1.00 96.62 88 THR A O 1
ATOM 675 N N . GLU A 1 89 ? 3.624 -4.984 10.932 1.00 97.06 89 GLU A N 1
ATOM 676 C CA . GLU A 1 89 ? 2.447 -4.772 10.085 1.00 97.06 89 GLU A CA 1
ATOM 677 C C . GLU A 1 89 ? 2.546 -3.459 9.309 1.00 97.06 89 GLU A C 1
ATOM 679 O O . GLU A 1 89 ? 2.245 -3.433 8.116 1.00 97.06 89 GLU A O 1
ATOM 684 N N . GLN A 1 90 ? 3.054 -2.397 9.941 1.00 96.75 90 GLN A N 1
ATOM 685 C CA . GLN A 1 90 ? 3.328 -1.127 9.266 1.00 96.75 90 GLN A CA 1
ATOM 686 C C . GLN A 1 90 ? 4.270 -1.329 8.069 1.00 96.75 90 GLN A C 1
ATOM 688 O O . GLN A 1 90 ? 3.958 -0.932 6.944 1.00 96.75 90 GLN A O 1
ATOM 693 N N . LEU A 1 91 ? 5.392 -2.023 8.283 1.00 96.00 91 LEU A N 1
ATOM 694 C CA . LEU A 1 91 ? 6.355 -2.339 7.226 1.00 96.00 91 LEU A CA 1
ATOM 695 C C . LEU A 1 91 ? 5.746 -3.226 6.133 1.00 96.00 91 LEU A C 1
ATOM 697 O O . LEU A 1 91 ? 5.989 -2.995 4.947 1.00 96.00 91 LEU A O 1
ATOM 701 N N . ALA A 1 92 ? 4.930 -4.214 6.511 1.00 97.12 92 ALA A N 1
ATOM 702 C CA . ALA A 1 92 ? 4.252 -5.082 5.555 1.00 97.12 92 ALA A CA 1
ATOM 703 C C . ALA A 1 92 ? 3.270 -4.304 4.662 1.00 97.12 92 ALA A C 1
ATOM 705 O O . ALA A 1 92 ? 3.235 -4.534 3.451 1.00 97.12 92 ALA A O 1
ATOM 706 N N . LEU A 1 93 ? 2.513 -3.354 5.222 1.00 97.38 93 LEU A N 1
ATOM 707 C CA . LEU A 1 93 ? 1.601 -2.498 4.457 1.00 97.38 93 LEU A CA 1
ATOM 708 C C . LEU A 1 93 ? 2.353 -1.573 3.497 1.00 97.38 93 LEU A C 1
ATOM 710 O O . LEU A 1 93 ? 1.957 -1.454 2.337 1.00 97.38 93 LEU A O 1
ATOM 714 N N . VAL A 1 94 ? 3.468 -0.981 3.937 1.00 97.12 94 VAL A N 1
ATOM 715 C CA . VAL A 1 94 ? 4.327 -0.160 3.069 1.00 97.12 94 VAL A CA 1
ATOM 716 C C . VAL A 1 94 ? 4.884 -0.993 1.917 1.00 97.12 94 VAL A C 1
ATOM 718 O O . VAL A 1 94 ? 4.809 -0.573 0.762 1.00 97.12 94 VAL A O 1
ATOM 721 N N . ALA A 1 95 ? 5.397 -2.193 2.199 1.00 95.50 95 ALA A N 1
ATOM 722 C CA . ALA A 1 95 ? 5.883 -3.096 1.162 1.00 95.50 95 ALA A CA 1
ATOM 723 C C . ALA A 1 95 ? 4.764 -3.460 0.176 1.00 95.50 95 ALA A C 1
ATOM 725 O O . ALA A 1 95 ? 4.947 -3.340 -1.034 1.00 95.50 95 ALA A O 1
ATOM 726 N N . LYS A 1 96 ? 3.584 -3.841 0.679 1.00 96.38 96 LYS A N 1
ATOM 727 C CA . LYS A 1 96 ? 2.419 -4.186 -0.145 1.00 96.38 96 LYS A CA 1
ATOM 728 C C . LYS A 1 96 ? 2.012 -3.034 -1.067 1.00 96.38 96 LYS A C 1
ATOM 730 O O . LYS A 1 96 ? 1.788 -3.273 -2.251 1.00 96.38 96 LYS A O 1
ATOM 735 N N . TYR A 1 97 ? 1.971 -1.803 -0.557 1.00 97.44 97 TYR A N 1
ATOM 736 C CA . TYR A 1 97 ? 1.680 -0.614 -1.360 1.00 97.44 97 TYR A CA 1
ATOM 737 C C . TYR A 1 97 ? 2.705 -0.426 -2.486 1.00 97.44 97 TYR A C 1
ATOM 739 O O . TYR A 1 97 ? 2.337 -0.292 -3.652 1.00 97.44 97 TYR A O 1
ATOM 747 N N . ARG A 1 98 ? 4.001 -0.476 -2.156 1.00 95.12 98 ARG A N 1
ATOM 748 C CA . ARG A 1 98 ? 5.090 -0.296 -3.130 1.00 95.12 98 ARG A CA 1
ATOM 749 C C . ARG A 1 98 ? 5.063 -1.359 -4.228 1.00 95.12 98 ARG A C 1
ATOM 751 O O . ARG A 1 98 ? 5.284 -1.041 -5.395 1.00 95.12 98 ARG A O 1
ATOM 758 N N . TRP A 1 99 ? 4.747 -2.603 -3.877 1.00 92.44 99 TRP A N 1
ATOM 759 C CA . TRP A 1 99 ? 4.602 -3.683 -4.852 1.00 92.44 99 TRP A CA 1
ATOM 760 C C . TRP A 1 99 ? 3.368 -3.523 -5.738 1.00 92.44 99 TRP A C 1
ATOM 762 O O . TRP A 1 99 ? 3.470 -3.719 -6.946 1.00 92.44 99 TRP A O 1
ATOM 772 N N . ALA A 1 100 ? 2.234 -3.105 -5.174 1.00 95.56 100 ALA A N 1
ATOM 773 C CA . ALA A 1 100 ? 1.038 -2.810 -5.960 1.00 95.56 100 ALA A CA 1
ATOM 774 C C . ALA A 1 100 ? 1.275 -1.648 -6.941 1.00 95.56 100 ALA A C 1
ATOM 776 O O . ALA A 1 100 ? 0.846 -1.708 -8.093 1.00 95.56 100 ALA A O 1
ATOM 777 N N . TYR A 1 101 ? 2.016 -0.620 -6.515 1.00 95.00 101 TYR A N 1
ATOM 778 C CA . TYR A 1 101 ? 2.445 0.470 -7.388 1.00 95.00 101 TYR A CA 1
ATOM 779 C C . TYR A 1 101 ? 3.320 -0.045 -8.538 1.00 95.00 101 TYR A C 1
ATOM 781 O O . TYR A 1 101 ? 3.079 0.281 -9.700 1.00 95.00 101 TYR A O 1
ATOM 789 N N . ALA A 1 102 ? 4.306 -0.894 -8.232 1.00 91.62 102 ALA A N 1
ATOM 790 C CA . ALA A 1 102 ? 5.162 -1.499 -9.245 1.00 91.62 102 ALA A CA 1
ATOM 791 C C . ALA A 1 102 ? 4.366 -2.305 -10.282 1.00 91.62 102 ALA A C 1
ATOM 793 O O . ALA A 1 102 ? 4.621 -2.182 -11.480 1.00 91.62 102 ALA A O 1
ATOM 794 N N . ASP A 1 103 ? 3.373 -3.074 -9.837 1.00 90.31 103 ASP A N 1
ATOM 795 C CA . ASP A 1 103 ? 2.499 -3.847 -10.722 1.00 90.31 103 ASP A CA 1
ATOM 796 C C . ASP A 1 103 ? 1.661 -2.947 -11.630 1.00 90.31 103 ASP A C 1
ATOM 798 O O . ASP A 1 103 ? 1.553 -3.206 -12.830 1.00 90.31 103 ASP A O 1
ATOM 802 N N . ALA A 1 104 ? 1.113 -1.855 -11.089 1.00 93.62 104 ALA A N 1
ATOM 803 C CA . ALA A 1 104 ? 0.367 -0.877 -11.873 1.00 93.62 104 ALA A CA 1
ATOM 804 C C . ALA A 1 104 ? 1.244 -0.223 -12.955 1.00 93.62 104 ALA A C 1
ATOM 806 O O . ALA A 1 104 ? 0.807 -0.075 -14.096 1.00 93.62 104 ALA A O 1
ATOM 807 N N . MET A 1 105 ? 2.496 0.109 -12.626 1.00 88.00 105 MET A N 1
ATOM 808 C CA . MET A 1 105 ? 3.458 0.680 -13.576 1.00 88.00 105 MET A CA 1
ATOM 809 C C . MET A 1 105 ? 3.840 -0.306 -14.685 1.00 88.00 105 MET A C 1
ATOM 811 O O . MET A 1 105 ? 3.926 0.082 -15.852 1.00 88.00 105 MET A O 1
ATOM 815 N N . ILE A 1 106 ? 4.035 -1.584 -14.345 1.00 86.56 106 ILE A N 1
ATOM 816 C CA . ILE A 1 106 ? 4.275 -2.642 -15.337 1.00 86.56 106 ILE A CA 1
ATOM 817 C C . ILE A 1 106 ? 3.060 -2.785 -16.254 1.00 86.56 106 ILE A C 1
ATOM 819 O O . ILE A 1 106 ? 3.217 -2.719 -17.472 1.00 86.56 106 ILE A O 1
ATOM 823 N N . LYS A 1 107 ? 1.848 -2.886 -15.690 1.00 86.75 107 LYS A N 1
ATOM 824 C CA . LYS A 1 107 ? 0.611 -3.010 -16.474 1.00 86.75 107 LYS A CA 1
ATOM 825 C C . LYS A 1 107 ? 0.414 -1.826 -17.426 1.00 86.75 107 LYS A C 1
ATOM 827 O O . LYS A 1 107 ? 0.090 -2.026 -18.595 1.00 86.75 107 LYS A O 1
ATOM 832 N N . ALA A 1 108 ? 0.633 -0.601 -16.946 1.00 86.12 108 ALA A N 1
ATOM 833 C CA . ALA A 1 108 ? 0.525 0.605 -17.763 1.00 86.12 108 ALA A CA 1
ATOM 834 C C . ALA A 1 108 ? 1.538 0.607 -18.920 1.00 86.12 108 ALA A C 1
ATOM 836 O O . ALA A 1 108 ? 1.205 0.995 -20.038 1.00 86.12 108 ALA A O 1
ATOM 837 N N . ARG A 1 109 ? 2.766 0.133 -18.675 1.00 80.81 109 ARG A N 1
ATOM 838 C CA . ARG A 1 109 ? 3.809 0.011 -19.702 1.00 80.81 109 ARG A CA 1
ATOM 839 C C . ARG A 1 109 ? 3.471 -1.036 -20.763 1.00 80.81 109 ARG A C 1
ATOM 841 O O . ARG A 1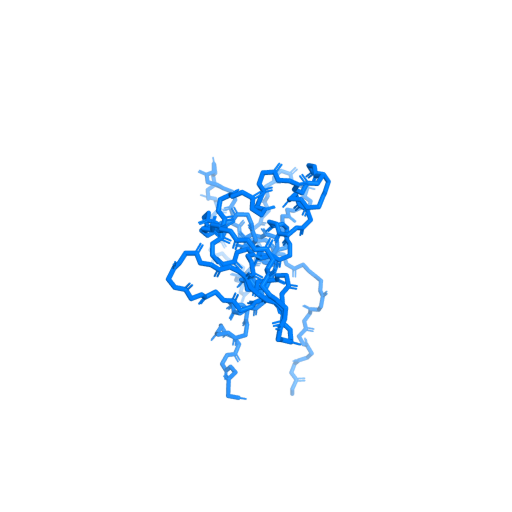 109 ? 3.776 -0.827 -21.933 1.00 80.81 109 ARG A O 1
ATOM 848 N N . GLU A 1 110 ? 2.892 -2.160 -20.359 1.00 82.75 110 GLU A N 1
ATOM 849 C CA . GLU A 1 110 ? 2.567 -3.282 -21.249 1.00 82.75 110 GLU A CA 1
ATOM 850 C C . GLU A 1 110 ? 1.303 -3.041 -22.096 1.00 82.75 110 GLU A C 1
ATOM 852 O O . GLU A 1 110 ? 0.960 -3.874 -22.932 1.00 82.75 110 GLU A O 1
ATOM 857 N N . GLY A 1 111 ? 0.657 -1.877 -21.946 1.00 68.50 111 GLY A N 1
ATOM 858 C CA . GLY A 1 111 ? -0.493 -1.466 -22.753 1.00 68.50 111 GLY A CA 1
ATOM 859 C C . GLY A 1 111 ? -1.813 -2.085 -22.299 1.00 68.50 111 GLY A C 1
ATOM 860 O O . GLY A 1 111 ? -2.684 -2.320 -23.129 1.00 68.50 111 GLY A O 1
ATOM 861 N N . GLY A 1 112 ? -1.952 -2.384 -21.004 1.00 55.75 112 GLY A N 1
ATOM 862 C CA . GLY A 1 112 ? -3.132 -3.060 -20.469 1.00 55.75 112 GLY A CA 1
ATOM 863 C C . GLY A 1 112 ? -4.416 -2.230 -20.553 1.00 55.75 112 GLY A C 1
ATOM 864 O O . GLY A 1 112 ? -4.656 -1.401 -19.674 1.00 55.75 112 GLY A O 1
ATOM 865 N N . GLU A 1 113 ? -5.251 -2.539 -21.548 1.00 45.91 113 GLU A N 1
ATOM 866 C CA . GLU A 1 113 ? -6.714 -2.614 -21.393 1.00 45.91 113 GLU A CA 1
ATOM 867 C C . GLU A 1 113 ? -7.091 -3.951 -20.733 1.00 45.91 113 GLU A C 1
ATOM 869 O O . GLU 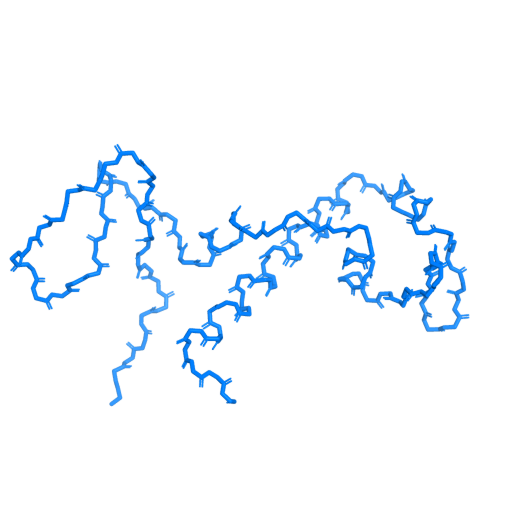A 1 113 ? -6.629 -5.011 -21.219 1.00 45.91 113 GLU A O 1
#

pLDDT: mean 74.65, std 24.64, range [30.44, 97.5]

Secondary structure (DSSP, 8-state):
-PPP-SS---PPPTT-----TT-TT-----BTTB----HHHHHHHTSPPPPHHHHHHHTT-EEETTEEESSS-EEEEHHHHHHHS-HHHHHHHHHHHHHHHHHHHHHHHTT--

Nearest PDB structures (foldseek):
  7z3m-assembly1_AAA  TM=4.898E-01  e=6.977E+00  unidentified

Foldseek 3Di:
DDDDDPDDDDDDDPPDDDDDPPDPVPDDDDDPPDGDDDLLRVQLVVPDQDDLCVLLVLVVWDDDPQWTDHPPGTPGGSVVNQVPDDPVSNVVSSSSSSNVRSVVVVCVVVVHD

Mean predicted aligned error: 12.47 Å

Radius of gyration: 19.32 Å; Cα contacts (8 Å, |Δi|>4): 112; chains: 1; bounding box: 50×28×49 Å

Sequence (113 aa):
MAKINTGGHVFPSLSRIVGDPSNPNGHSFRVGGEDGLTLRDYFAAHAPEPSTGELAKTAGLTVQHNHVSDDDTFLGELHLWWEKLPNTEQLALVAKYRWAYADAMIKAREGGE

Solvent-accessible surface area (backbone atoms only — not comparable to full-atom values): 7150 Å² total; per-residue (Å²): 134,83,81,77,74,93,73,81,64,20,76,76,68,99,82,71,91,79,82,72,92,83,54,95,76,81,60,83,62,75,64,96,87,51,90,69,51,44,64,53,52,48,38,29,72,67,39,76,85,77,49,71,66,56,42,40,45,70,72,69,31,48,74,55,96,62,31,30,23,54,100,84,46,80,70,42,45,45,68,62,49,57,72,69,46,54,68,70,54,53,52,49,43,52,51,51,48,21,47,52,49,15,50,52,54,51,42,62,71,74,65,67,126

Organism: Brucella anthropi (NCBI:txid529)